Protein AF-A0A956M1R3-F1 (afdb_monomer)

Structure (mmCIF, N/CA/C/O backbone):
data_AF-A0A956M1R3-F1
#
_entry.id   AF-A0A956M1R3-F1
#
loop_
_atom_site.group_PDB
_atom_site.id
_atom_site.type_symbol
_atom_site.label_atom_id
_atom_site.label_alt_id
_atom_site.label_comp_id
_atom_site.label_asym_id
_atom_site.label_entity_id
_atom_site.label_seq_id
_atom_site.pdbx_PDB_ins_code
_atom_site.Cartn_x
_atom_site.Cartn_y
_atom_site.Cartn_z
_atom_site.occupancy
_atom_site.B_iso_or_equiv
_atom_site.auth_seq_id
_atom_site.auth_comp_id
_atom_site.auth_asym_id
_atom_site.auth_atom_id
_atom_site.pdbx_PDB_model_num
ATOM 1 N N . GLU A 1 1 ? 0.027 7.749 15.230 1.00 74.25 1 GLU A N 1
ATOM 2 C CA . GLU A 1 1 ? -1.275 7.531 14.561 1.00 74.25 1 GLU A CA 1
ATOM 3 C C . GLU A 1 1 ? -2.345 8.185 15.415 1.00 74.25 1 GLU A C 1
ATOM 5 O O . GLU A 1 1 ? -2.229 8.103 16.632 1.00 74.25 1 GLU A O 1
ATOM 10 N N . LEU A 1 2 ? -3.339 8.845 14.811 1.00 83.38 2 LEU A N 1
ATOM 11 C CA . LEU A 1 2 ? -4.385 9.569 15.555 1.00 83.38 2 LEU A CA 1
ATOM 12 C C . LEU A 1 2 ? -5.231 8.650 16.444 1.00 83.38 2 LEU A C 1
ATOM 14 O O . LEU A 1 2 ? -5.705 9.076 17.486 1.00 83.38 2 LEU A O 1
ATOM 18 N N . THR A 1 3 ? -5.355 7.375 16.076 1.00 86.00 3 THR A N 1
ATOM 19 C CA . THR A 1 3 ? -6.043 6.353 16.872 1.00 86.00 3 THR A CA 1
ATOM 20 C C . THR A 1 3 ? -5.429 6.147 18.259 1.00 86.00 3 THR A C 1
ATOM 22 O O . THR A 1 3 ? -6.148 5.734 19.157 1.00 86.00 3 THR A O 1
ATOM 25 N N . ARG A 1 4 ? -4.148 6.473 18.484 1.00 85.38 4 ARG A N 1
ATOM 26 C CA . ARG A 1 4 ? -3.532 6.381 19.825 1.00 85.38 4 ARG A CA 1
ATOM 27 C C . ARG A 1 4 ? -3.902 7.532 20.748 1.00 85.38 4 ARG A C 1
ATOM 29 O O . ARG A 1 4 ? -3.737 7.416 21.951 1.00 85.38 4 ARG A O 1
ATOM 36 N N . LEU A 1 5 ? -4.442 8.625 20.214 1.00 88.81 5 LEU A N 1
ATOM 37 C CA . LEU A 1 5 ? -4.768 9.799 21.020 1.00 88.81 5 LEU A CA 1
ATOM 38 C C . LEU A 1 5 ? -5.824 9.497 22.095 1.00 88.81 5 LEU A C 1
ATOM 40 O O . LEU A 1 5 ? -5.814 10.128 23.144 1.00 88.81 5 LEU A O 1
ATOM 44 N N . SER A 1 6 ? -6.688 8.498 21.875 1.00 86.88 6 SER A N 1
ATOM 45 C CA . SER A 1 6 ? -7.640 8.034 22.894 1.00 86.88 6 SER A CA 1
ATOM 46 C C . SER A 1 6 ? -6.980 7.394 24.120 1.00 86.88 6 SER A C 1
ATOM 48 O O . SER A 1 6 ? -7.651 7.184 25.120 1.00 86.88 6 SER A O 1
ATOM 50 N N . GLU A 1 7 ? -5.701 7.019 24.032 1.00 86.75 7 GLU A N 1
ATOM 51 C CA . GLU A 1 7 ? -4.920 6.474 25.151 1.00 86.75 7 GLU A CA 1
ATOM 52 C C . GLU A 1 7 ? -4.205 7.586 25.940 1.00 86.75 7 GLU A C 1
ATOM 54 O O . GLU A 1 7 ? -3.828 7.376 27.088 1.00 86.75 7 GLU A O 1
ATOM 59 N N . GLU A 1 8 ? -4.017 8.762 25.331 1.00 88.25 8 GLU A N 1
ATOM 60 C CA . GLU A 1 8 ? -3.193 9.855 25.864 1.00 88.25 8 GLU A CA 1
ATOM 61 C C . GLU A 1 8 ? -4.020 11.050 26.373 1.00 88.25 8 GLU A C 1
ATOM 63 O O . GLU A 1 8 ? -3.520 11.835 27.178 1.00 88.25 8 GLU A O 1
ATOM 68 N N . ALA A 1 9 ? -5.265 11.212 25.911 1.00 88.06 9 ALA A N 1
ATOM 69 C CA . ALA A 1 9 ? -6.105 12.366 26.219 1.00 88.06 9 ALA A CA 1
ATOM 70 C C . ALA A 1 9 ? -7.501 11.968 26.722 1.00 88.06 9 ALA A C 1
ATOM 72 O O . ALA A 1 9 ? -8.260 11.277 26.037 1.00 88.06 9 ALA A O 1
ATOM 73 N N . ASP A 1 10 ? -7.867 12.492 27.893 1.00 89.31 10 ASP A N 1
ATOM 74 C CA . ASP A 1 10 ? -9.195 12.311 28.474 1.00 89.31 10 ASP A CA 1
ATOM 75 C C . ASP A 1 10 ? -10.286 12.931 27.588 1.00 89.31 10 ASP A C 1
ATOM 77 O O . ASP A 1 10 ? -10.153 14.034 27.054 1.00 89.31 10 ASP A O 1
ATOM 81 N N . GLY A 1 11 ? -11.396 12.208 27.434 1.00 90.12 11 GLY A N 1
ATOM 82 C CA . GLY A 1 11 ? -12.531 12.627 26.606 1.00 90.12 11 GLY A CA 1
ATOM 83 C C . GLY A 1 11 ? -12.399 12.303 25.114 1.00 90.12 11 GLY A C 1
ATOM 84 O O . GLY A 1 11 ? -13.347 12.537 24.364 1.00 90.12 11 GLY A O 1
ATOM 85 N N . VAL A 1 12 ? -11.279 11.720 24.673 1.00 92.88 12 VAL A N 1
ATOM 86 C CA . VAL A 1 12 ? -11.097 11.250 23.294 1.00 92.88 12 VAL A CA 1
ATOM 87 C C . VAL A 1 12 ? -11.427 9.762 23.201 1.00 92.88 12 VAL A C 1
ATOM 89 O O . VAL A 1 12 ? -10.871 8.938 23.920 1.00 92.88 12 VAL A O 1
ATOM 92 N N . PHE A 1 13 ? -12.308 9.389 22.274 1.00 90.31 13 PHE A N 1
ATOM 93 C CA . PHE A 1 13 ? -12.639 7.992 21.996 1.00 90.31 13 PHE A CA 1
ATOM 94 C C . PHE A 1 13 ? -12.665 7.725 20.494 1.00 90.31 13 PHE A C 1
ATOM 96 O O . PHE A 1 13 ? -13.041 8.581 19.693 1.00 90.31 13 PHE A O 1
ATOM 103 N N . ASN A 1 14 ? -12.280 6.510 20.109 1.00 93.56 14 ASN A N 1
ATOM 104 C CA . ASN A 1 14 ? -12.320 6.084 18.718 1.00 93.56 14 ASN A CA 1
ATOM 105 C C . ASN A 1 14 ? -13.654 5.416 18.382 1.00 93.56 14 ASN A C 1
ATOM 107 O O . ASN A 1 14 ? -14.172 4.598 19.148 1.00 93.56 14 ASN A O 1
ATOM 111 N N . LEU A 1 15 ? -14.161 5.721 17.192 1.00 92.31 15 LEU A N 1
ATOM 112 C CA . LEU A 1 15 ? -15.250 5.004 16.545 1.00 92.31 15 LEU A CA 1
ATOM 113 C C . LEU A 1 15 ? -14.777 4.526 15.171 1.00 92.31 15 LEU A C 1
ATOM 115 O O . LEU A 1 15 ? -14.062 5.243 14.469 1.00 92.31 15 LEU A O 1
ATOM 119 N N . ASN A 1 16 ? -15.231 3.348 14.756 1.00 91.25 16 ASN A N 1
ATOM 120 C CA . ASN A 1 16 ? -14.971 2.801 13.431 1.00 91.25 16 ASN A CA 1
ATOM 121 C C . ASN A 1 16 ? -16.271 2.366 12.742 1.00 91.25 16 ASN A C 1
ATOM 123 O O . ASN A 1 16 ? -17.296 2.125 13.381 1.00 91.25 16 ASN A O 1
ATOM 127 N N . VAL A 1 17 ? -16.238 2.276 11.412 1.00 90.19 17 VAL A N 1
ATOM 128 C CA . VAL A 1 17 ? -17.328 1.692 10.623 1.00 90.19 17 VAL A CA 1
ATOM 129 C C . VAL A 1 17 ? -17.004 0.225 10.384 1.00 90.19 17 VAL A C 1
ATOM 131 O O . VAL A 1 17 ? -15.935 -0.109 9.880 1.00 90.19 17 VAL A O 1
ATOM 134 N N . GLN A 1 18 ? -17.941 -0.657 10.717 1.00 88.88 18 GLN A N 1
ATOM 135 C CA . GLN A 1 18 ? -17.758 -2.089 10.564 1.00 88.88 18 GLN A CA 1
ATOM 136 C C . GLN A 1 18 ? -17.715 -2.479 9.076 1.00 88.88 18 GLN A C 1
ATOM 138 O O . GLN A 1 18 ? -18.565 -2.083 8.268 1.00 88.88 18 GLN A O 1
ATOM 143 N N . VAL A 1 19 ? -16.728 -3.308 8.744 1.00 88.75 19 VAL A N 1
ATOM 144 C CA . VAL A 1 19 ? -16.493 -3.882 7.416 1.00 88.75 19 VAL A CA 1
ATOM 145 C C . VAL A 1 19 ? -16.508 -5.404 7.543 1.00 88.75 19 VAL A C 1
ATOM 147 O O . VAL A 1 19 ? -16.040 -5.950 8.542 1.00 88.75 19 VAL A O 1
ATOM 150 N N . LYS A 1 20 ? -17.084 -6.094 6.558 1.00 87.62 20 LYS A N 1
ATOM 151 C CA . LYS A 1 20 ? -16.992 -7.552 6.416 1.00 87.62 20 LYS A CA 1
ATOM 152 C C . LYS A 1 20 ? -16.176 -7.894 5.179 1.00 87.62 20 LYS A C 1
ATOM 154 O O . LYS A 1 20 ? -16.421 -7.331 4.116 1.00 87.62 20 LYS A O 1
ATOM 159 N N . GLU A 1 21 ? -15.247 -8.827 5.321 1.00 85.50 21 GLU A N 1
ATOM 160 C CA . GLU A 1 21 ? -14.432 -9.343 4.221 1.00 85.50 21 GLU A CA 1
ATOM 161 C C . GLU A 1 21 ? -15.036 -10.636 3.678 1.00 85.50 21 GLU A C 1
ATOM 163 O O . GLU A 1 21 ? -15.509 -11.484 4.436 1.00 85.50 21 GLU A O 1
ATOM 168 N N . TRP A 1 22 ? -15.019 -10.775 2.356 1.00 82.12 22 TRP A N 1
ATOM 169 C CA . TRP A 1 22 ? -15.393 -11.992 1.653 1.00 82.12 22 TRP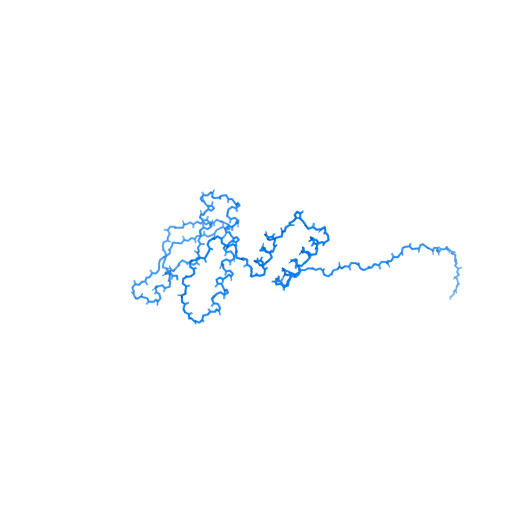 A CA 1
ATOM 170 C C . TRP A 1 22 ? -14.399 -12.224 0.516 1.00 82.12 22 TRP A C 1
ATOM 172 O O . TRP A 1 22 ? -14.531 -11.643 -0.564 1.00 82.12 22 TRP A O 1
ATOM 182 N N . GLY A 1 23 ? -13.391 -13.064 0.765 1.00 80.62 23 GLY A N 1
ATOM 183 C CA . GLY A 1 23 ? -12.260 -13.229 -0.153 1.00 80.62 23 GLY A CA 1
ATOM 184 C C . GLY A 1 23 ? -11.593 -11.879 -0.432 1.00 80.62 23 GLY A C 1
ATOM 185 O O . GLY A 1 23 ? -11.272 -11.147 0.499 1.00 80.62 23 GLY A O 1
ATOM 186 N N . ASP A 1 24 ? -11.483 -11.512 -1.710 1.00 74.88 24 ASP A N 1
ATOM 187 C CA . ASP A 1 24 ? -10.876 -10.244 -2.147 1.00 74.88 24 ASP A CA 1
ATOM 188 C C . ASP A 1 24 ? -11.835 -9.040 -2.142 1.00 74.88 24 ASP A C 1
ATOM 190 O O . ASP A 1 24 ? -11.497 -7.958 -2.635 1.00 74.88 24 ASP A O 1
ATOM 194 N N . ARG A 1 25 ? -13.059 -9.206 -1.626 1.00 78.31 25 ARG A N 1
ATOM 195 C CA . ARG A 1 25 ? -14.085 -8.157 -1.590 1.00 78.31 25 ARG A CA 1
ATOM 196 C C . ARG A 1 25 ? -14.390 -7.731 -0.164 1.00 78.31 25 ARG A C 1
ATOM 198 O O . ARG A 1 25 ? -14.330 -8.523 0.773 1.00 78.31 25 ARG A O 1
ATOM 205 N N . ILE A 1 26 ? -14.795 -6.473 -0.022 1.00 88.31 26 ILE A N 1
ATOM 206 C CA . ILE A 1 26 ? -15.250 -5.912 1.248 1.00 88.31 26 ILE A CA 1
ATOM 207 C C . ILE A 1 26 ? -16.683 -5.404 1.133 1.00 88.31 26 ILE A C 1
ATOM 209 O O . ILE A 1 26 ? -17.102 -4.905 0.089 1.00 88.31 26 ILE A O 1
ATOM 213 N N . VAL A 1 27 ? -17.430 -5.518 2.227 1.00 87.06 27 VAL A N 1
ATOM 214 C CA . VAL A 1 27 ? -18.802 -5.030 2.358 1.00 87.06 27 VAL A CA 1
ATOM 215 C C . VAL A 1 27 ? -18.890 -4.113 3.571 1.00 87.06 27 VAL A C 1
ATOM 217 O O . VAL A 1 27 ? -18.619 -4.519 4.703 1.00 87.06 27 VAL A O 1
ATOM 220 N N . PHE A 1 28 ? -19.315 -2.873 3.341 1.00 88.62 28 PHE A N 1
ATOM 221 C CA . PHE A 1 28 ? -19.563 -1.900 4.400 1.00 88.62 28 PHE A CA 1
ATOM 222 C C . PHE A 1 28 ? -20.940 -2.143 5.014 1.00 88.62 28 PHE A C 1
ATOM 224 O O . PHE A 1 28 ? -21.965 -1.915 4.373 1.00 88.62 28 PHE A O 1
ATOM 231 N N . VAL A 1 29 ? -20.986 -2.569 6.278 1.00 89.56 29 VAL A N 1
ATOM 232 C CA . VAL A 1 29 ? -22.255 -2.901 6.954 1.00 89.56 29 VAL A CA 1
ATOM 233 C C . VAL A 1 29 ? -22.952 -1.684 7.580 1.00 89.56 29 VAL A C 1
ATOM 235 O O . VAL A 1 29 ? -23.884 -1.856 8.360 1.00 89.56 29 VAL A O 1
ATOM 238 N N . ARG A 1 30 ? -22.506 -0.457 7.254 1.00 89.56 30 ARG A N 1
ATOM 239 C CA . ARG A 1 30 ? -23.067 0.838 7.714 1.00 89.56 30 ARG A CA 1
ATOM 240 C C . ARG A 1 30 ? -23.324 0.915 9.228 1.00 89.56 30 ARG A C 1
ATOM 242 O O . ARG A 1 30 ? -24.195 1.648 9.682 1.00 89.56 30 ARG A O 1
ATOM 249 N N . LYS A 1 31 ? -22.568 0.151 10.015 1.00 90.81 31 LYS A N 1
ATOM 250 C CA . LYS A 1 31 ? -22.692 0.081 11.470 1.00 90.81 31 LYS A CA 1
ATOM 251 C C . LYS A 1 31 ? -21.452 0.686 12.098 1.00 90.81 31 LYS A C 1
ATOM 253 O O . LYS A 1 31 ? -20.353 0.223 11.814 1.00 90.81 31 LYS A O 1
ATOM 258 N N . VAL A 1 32 ? -21.635 1.682 12.955 1.00 91.88 32 VAL A N 1
ATOM 259 C CA . VAL A 1 32 ? -20.546 2.277 13.733 1.00 91.88 32 VAL A CA 1
ATOM 260 C C . VAL A 1 32 ? -20.333 1.454 15.003 1.00 91.88 32 VAL A C 1
ATOM 262 O O . VAL A 1 32 ? -21.306 1.033 15.635 1.00 91.88 32 VAL A O 1
ATOM 265 N N . ARG A 1 33 ? -19.078 1.187 15.367 1.00 90.44 33 ARG A N 1
ATOM 266 C CA . ARG A 1 33 ? -18.707 0.527 16.622 1.00 90.44 33 ARG A CA 1
ATOM 267 C C . ARG A 1 33 ? -17.613 1.309 17.353 1.00 90.44 33 ARG A C 1
ATOM 269 O O . ARG A 1 33 ? -16.812 1.971 16.698 1.00 90.44 33 ARG A O 1
ATOM 276 N N . PRO A 1 34 ? -17.567 1.225 18.693 1.00 90.69 34 PRO A N 1
ATOM 277 C CA . PRO A 1 34 ? -16.427 1.711 19.461 1.00 90.69 34 PRO A CA 1
ATOM 278 C C . PRO A 1 34 ? -15.137 0.989 19.066 1.00 90.69 34 PRO A C 1
ATOM 280 O O . PRO A 1 34 ? -15.164 -0.218 18.818 1.00 90.69 34 PRO A O 1
ATOM 283 N N . GLY A 1 35 ? -14.026 1.724 19.045 1.00 88.12 35 GLY A N 1
ATOM 284 C CA . GLY A 1 35 ? -12.690 1.204 18.753 1.00 88.12 35 GLY A CA 1
ATOM 285 C C . GLY A 1 35 ? -11.986 1.933 17.609 1.00 88.12 35 GLY A C 1
ATOM 286 O O . GLY A 1 35 ? -12.608 2.621 16.799 1.00 88.12 35 GLY A O 1
ATOM 287 N N . GLY A 1 36 ? -10.660 1.784 17.554 1.00 84.44 36 GLY A N 1
ATOM 288 C CA . GLY A 1 36 ? -9.844 2.236 16.425 1.00 84.44 36 GLY A CA 1
ATOM 289 C C . GLY A 1 36 ? -10.124 1.418 15.164 1.00 84.44 36 GLY A C 1
ATOM 290 O O . GLY A 1 36 ? -10.748 0.362 15.221 1.00 84.44 36 GLY A O 1
ATOM 291 N N . ALA A 1 37 ? -9.696 1.906 14.003 1.00 80.31 37 ALA A N 1
ATOM 292 C CA . ALA A 1 37 ? -9.726 1.092 12.794 1.00 80.31 37 ALA A CA 1
ATOM 293 C C . ALA A 1 37 ? -8.619 0.027 12.867 1.00 80.31 37 ALA A C 1
ATOM 295 O O . ALA A 1 37 ? -7.445 0.373 12.969 1.00 80.31 37 ALA A O 1
ATOM 296 N N . ASP A 1 38 ? -8.993 -1.251 12.784 1.00 70.69 38 ASP A N 1
ATOM 297 C CA . ASP A 1 38 ? -8.039 -2.365 12.899 1.00 70.69 38 ASP A CA 1
ATOM 298 C C . ASP A 1 38 ? -7.190 -2.553 11.632 1.00 70.69 38 ASP A C 1
ATOM 300 O O . ASP A 1 38 ? -6.081 -3.083 11.687 1.00 70.69 38 ASP A O 1
ATOM 304 N N . ARG A 1 39 ? -7.719 -2.143 10.469 1.00 76.44 39 ARG A N 1
ATOM 305 C CA . ARG A 1 39 ? -7.074 -2.270 9.154 1.00 76.44 39 ARG A CA 1
ATOM 306 C C . ARG A 1 39 ? -7.442 -1.119 8.223 1.00 76.44 39 ARG A C 1
ATOM 308 O O . ARG A 1 39 ? -8.546 -0.576 8.285 1.00 76.44 39 ARG A O 1
ATOM 315 N N . SER A 1 40 ? -6.524 -0.808 7.313 1.00 85.38 40 SER A N 1
ATOM 316 C CA . SER A 1 40 ? -6.735 0.136 6.216 1.00 85.38 40 SER A CA 1
ATOM 317 C C . SER A 1 40 ? -7.253 -0.598 4.980 1.00 85.38 40 SER A C 1
ATOM 319 O O . SER A 1 40 ? -6.602 -1.511 4.483 1.00 85.38 40 SER A O 1
ATOM 321 N N . TYR A 1 41 ? -8.399 -0.167 4.452 1.00 88.00 41 TYR A N 1
ATOM 322 C CA . TYR A 1 41 ? -9.083 -0.815 3.321 1.00 88.00 41 TYR A CA 1
ATOM 323 C C . TYR A 1 41 ? -8.884 -0.095 1.975 1.00 88.00 41 TYR A C 1
ATOM 325 O O . TYR A 1 41 ? -9.681 -0.252 1.051 1.00 88.00 41 TYR A O 1
ATOM 333 N N . GLY A 1 42 ? -7.857 0.752 1.860 1.00 89.94 42 GLY A N 1
ATOM 334 C CA . GLY A 1 42 ? -7.685 1.658 0.718 1.00 89.94 42 GLY A CA 1
ATOM 335 C C . GLY A 1 42 ? -7.557 0.939 -0.629 1.00 89.94 42 GLY A C 1
ATOM 336 O O . GLY A 1 42 ? -8.221 1.318 -1.590 1.00 89.94 42 GLY A O 1
ATOM 337 N N . ILE A 1 43 ? -6.770 -0.139 -0.689 1.00 91.75 43 ILE A N 1
ATOM 338 C CA . ILE A 1 43 ? -6.575 -0.929 -1.918 1.00 91.75 43 ILE A CA 1
ATOM 339 C C . ILE A 1 43 ? -7.882 -1.626 -2.323 1.00 91.75 43 ILE A C 1
ATOM 341 O O . ILE A 1 43 ? -8.241 -1.674 -3.498 1.00 91.75 43 ILE A O 1
ATOM 345 N N . GLN A 1 44 ? -8.635 -2.122 -1.344 1.00 89.81 44 GLN A N 1
ATOM 346 C CA . GLN A 1 44 ? -9.917 -2.785 -1.551 1.00 89.81 44 GLN A CA 1
ATOM 347 C C . GLN A 1 44 ? -10.974 -1.794 -2.060 1.00 89.81 44 GLN A C 1
ATOM 349 O O . GLN A 1 44 ? -11.732 -2.123 -2.970 1.00 89.81 44 GLN A O 1
ATOM 354 N N . VAL A 1 45 ? -10.995 -0.563 -1.536 1.00 90.75 45 VAL A N 1
ATOM 355 C CA . VAL A 1 45 ? -11.865 0.515 -2.038 1.00 90.75 45 VAL A CA 1
ATOM 356 C C . VAL A 1 45 ? -11.461 0.946 -3.449 1.00 90.75 45 VAL A C 1
ATOM 358 O O . VAL A 1 45 ? -12.334 1.121 -4.292 1.00 90.75 45 VAL A O 1
ATOM 361 N N . ALA A 1 46 ? -10.162 1.056 -3.744 1.00 91.94 46 ALA A N 1
ATOM 362 C CA . ALA A 1 46 ? -9.674 1.368 -5.088 1.00 91.94 46 ALA A CA 1
ATOM 363 C C . ALA A 1 46 ? -10.115 0.312 -6.117 1.00 91.94 46 ALA A C 1
ATOM 365 O O . ALA A 1 46 ? -10.582 0.657 -7.202 1.00 91.94 46 ALA A O 1
ATOM 366 N N . ARG A 1 47 ? -10.065 -0.975 -5.747 1.00 90.88 47 ARG A N 1
ATOM 367 C CA . ARG A 1 47 ? -10.597 -2.064 -6.576 1.00 90.88 47 ARG A CA 1
ATOM 368 C C . ARG A 1 47 ? -12.102 -1.912 -6.814 1.00 90.88 47 ARG A C 1
ATOM 370 O O . ARG A 1 47 ? -12.552 -2.047 -7.947 1.00 90.88 47 ARG A O 1
ATOM 377 N N . LEU A 1 48 ? -12.880 -1.599 -5.773 1.00 89.19 48 LEU A N 1
ATOM 378 C CA . LEU A 1 48 ? -14.322 -1.336 -5.903 1.00 89.19 48 LEU A CA 1
ATOM 379 C C . LEU A 1 48 ? -14.625 -0.113 -6.785 1.00 89.19 48 LEU A C 1
ATOM 381 O O . LEU A 1 48 ? -15.658 -0.089 -7.447 1.00 89.19 48 LEU A O 1
ATOM 385 N N . ALA A 1 49 ? -13.730 0.875 -6.813 1.00 92.00 49 ALA A N 1
ATOM 386 C CA . ALA A 1 49 ? -13.831 2.064 -7.656 1.00 92.00 49 ALA A CA 1
ATOM 387 C C . ALA A 1 49 ? -13.436 1.820 -9.127 1.00 92.00 49 ALA A C 1
ATOM 389 O O . ALA A 1 49 ? -13.526 2.741 -9.935 1.00 92.00 49 ALA A O 1
ATOM 390 N N . GLY A 1 50 ? -13.008 0.603 -9.487 1.00 92.06 50 GLY A N 1
ATOM 391 C CA . GLY A 1 50 ? -12.642 0.249 -10.860 1.00 92.06 50 GLY A CA 1
ATOM 392 C C . GLY A 1 50 ? -11.229 0.670 -11.266 1.00 92.06 50 GLY A C 1
ATOM 393 O O . GLY A 1 50 ? -10.953 0.821 -12.454 1.00 92.06 50 GLY A O 1
ATOM 394 N N . VAL A 1 51 ? -10.325 0.869 -10.302 1.00 95.12 51 VAL A N 1
ATOM 395 C CA . VAL A 1 51 ? -8.906 1.103 -10.603 1.00 95.12 51 VAL A CA 1
ATOM 396 C C . VAL A 1 51 ? -8.317 -0.131 -11.316 1.00 95.12 51 VAL A C 1
ATOM 398 O O . VAL A 1 51 ? -8.575 -1.249 -10.866 1.00 95.12 51 VAL A O 1
ATOM 401 N N . PRO A 1 52 ? -7.520 0.037 -12.394 1.00 95.25 52 PRO A N 1
ATOM 402 C CA . PRO A 1 52 ? -6.976 -1.086 -13.160 1.00 95.25 52 PRO A CA 1
ATOM 403 C C . PRO A 1 52 ? -6.147 -2.068 -12.322 1.00 95.25 52 PRO A C 1
ATOM 405 O O . PRO A 1 52 ? -5.340 -1.657 -11.485 1.00 95.25 52 PRO A O 1
ATOM 408 N N . ASP A 1 53 ? -6.268 -3.364 -12.620 1.00 92.56 53 ASP A N 1
ATOM 409 C CA . ASP A 1 53 ? -5.569 -4.431 -11.891 1.00 92.56 53 ASP A CA 1
ATOM 410 C C . ASP A 1 53 ? -4.039 -4.266 -11.812 1.00 92.56 53 ASP A C 1
ATOM 412 O O . ASP A 1 53 ? -3.499 -4.498 -10.729 1.00 92.56 53 ASP A O 1
ATOM 416 N N . PRO A 1 54 ? -3.319 -3.796 -12.856 1.00 94.25 54 PRO A N 1
ATOM 417 C CA . PRO A 1 54 ? -1.878 -3.554 -12.745 1.00 94.25 54 PRO A CA 1
ATOM 418 C C . PRO A 1 54 ? -1.520 -2.508 -11.680 1.00 94.25 54 PRO A C 1
ATOM 420 O O . PRO A 1 54 ? -0.501 -2.626 -11.002 1.00 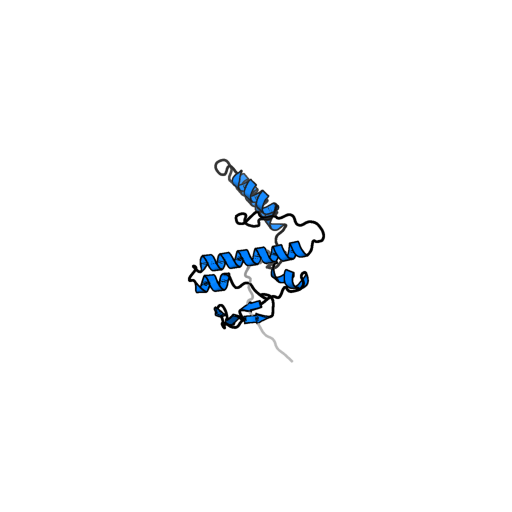94.25 54 PRO A O 1
ATOM 423 N N . VAL A 1 55 ? -2.374 -1.496 -11.495 1.00 95.12 55 VAL A N 1
ATOM 424 C CA . VAL A 1 55 ? -2.182 -0.453 -10.476 1.00 95.12 55 VAL A CA 1
ATOM 425 C C . VAL A 1 55 ? -2.444 -1.021 -9.085 1.00 95.12 55 VAL A C 1
ATOM 427 O O . VAL A 1 55 ? -1.687 -0.748 -8.156 1.00 95.12 55 VAL A O 1
ATOM 430 N N . ILE A 1 56 ? -3.484 -1.847 -8.943 1.00 94.00 56 ILE A N 1
ATOM 431 C CA . ILE A 1 56 ? -3.789 -2.528 -7.682 1.00 94.00 56 ILE A CA 1
ATOM 432 C C . ILE A 1 56 ? -2.654 -3.476 -7.279 1.00 94.00 56 ILE A C 1
ATOM 434 O O . ILE A 1 56 ? -2.223 -3.437 -6.128 1.00 94.00 56 ILE A O 1
ATOM 438 N N . ALA A 1 57 ? -2.138 -4.272 -8.219 1.00 91.44 57 ALA A N 1
ATOM 439 C CA . ALA A 1 57 ? -1.010 -5.168 -7.984 1.00 91.44 57 ALA A CA 1
ATOM 440 C C . ALA A 1 57 ? 0.223 -4.388 -7.508 1.00 91.44 57 ALA A C 1
ATOM 442 O O . ALA A 1 57 ? 0.797 -4.698 -6.463 1.00 91.44 57 ALA A O 1
ATOM 443 N N . ARG A 1 58 ? 0.560 -3.287 -8.193 1.00 93.44 58 ARG A N 1
ATOM 444 C CA . ARG A 1 58 ? 1.678 -2.433 -7.785 1.00 93.44 58 ARG A CA 1
ATOM 445 C C . ARG A 1 58 ? 1.474 -1.817 -6.398 1.00 93.44 58 ARG A C 1
ATOM 447 O O . ARG A 1 58 ? 2.414 -1.752 -5.609 1.00 93.44 58 ARG A O 1
ATOM 454 N N . ALA A 1 59 ? 0.260 -1.377 -6.073 1.00 92.88 59 ALA A N 1
ATOM 455 C CA . ALA A 1 59 ? -0.048 -0.831 -4.753 1.00 92.88 59 ALA A CA 1
ATOM 456 C C . ALA A 1 59 ? 0.122 -1.877 -3.635 1.00 92.88 59 ALA A C 1
ATOM 458 O O . ALA A 1 59 ? 0.581 -1.534 -2.545 1.00 92.88 59 ALA A O 1
ATOM 459 N N . GLN A 1 60 ? -0.207 -3.147 -3.901 1.00 91.56 60 GLN A N 1
ATOM 460 C CA . GLN A 1 60 ? 0.001 -4.251 -2.957 1.00 91.56 60 GLN A CA 1
ATOM 461 C C . GLN A 1 60 ? 1.490 -4.525 -2.711 1.00 91.56 60 GLN A C 1
ATOM 463 O O . GLN A 1 60 ? 1.890 -4.697 -1.561 1.00 91.56 60 GLN A O 1
ATOM 468 N N . GLU A 1 61 ? 2.318 -4.507 -3.759 1.00 90.50 61 GLU A N 1
ATOM 469 C CA . GLU A 1 61 ? 3.777 -4.638 -3.628 1.00 90.50 61 GLU A CA 1
ATOM 470 C C . GLU A 1 61 ? 4.368 -3.522 -2.758 1.00 90.50 61 GLU A C 1
ATOM 472 O O . GLU A 1 61 ? 5.135 -3.781 -1.831 1.00 90.50 61 GLU A O 1
ATOM 477 N N . VAL A 1 62 ? 3.975 -2.271 -3.023 1.00 90.12 62 VAL A N 1
ATOM 478 C CA . VAL A 1 62 ? 4.443 -1.108 -2.255 1.00 90.12 62 VAL A CA 1
ATOM 479 C C . VAL A 1 62 ? 3.991 -1.191 -0.796 1.00 90.12 62 VAL A C 1
ATOM 481 O O . VAL A 1 62 ? 4.780 -0.912 0.104 1.00 90.12 62 VAL A O 1
ATOM 484 N N . LEU A 1 63 ? 2.753 -1.622 -0.536 1.00 89.06 63 LEU A N 1
ATOM 485 C CA . LEU A 1 63 ? 2.269 -1.838 0.829 1.00 89.06 63 LEU A CA 1
ATOM 486 C C . LEU A 1 63 ? 3.126 -2.873 1.571 1.00 89.06 63 LEU A C 1
ATOM 488 O O . LEU A 1 63 ? 3.512 -2.636 2.715 1.00 89.06 63 LEU A O 1
ATOM 492 N N . ALA A 1 64 ? 3.462 -3.989 0.919 1.00 87.50 64 ALA A N 1
ATOM 493 C CA . ALA A 1 64 ? 4.293 -5.029 1.518 1.00 87.50 64 ALA A CA 1
ATOM 494 C C . ALA A 1 64 ? 5.689 -4.502 1.903 1.00 87.50 64 ALA A C 1
ATOM 496 O O . ALA A 1 64 ? 6.185 -4.811 2.991 1.00 87.50 64 ALA A O 1
ATOM 497 N N . LEU A 1 65 ? 6.288 -3.659 1.054 1.00 85.94 65 LEU A N 1
ATOM 498 C CA . LEU A 1 65 ? 7.561 -2.986 1.333 1.00 85.94 65 LEU A CA 1
ATOM 499 C C . LEU A 1 65 ? 7.458 -2.053 2.550 1.00 85.94 65 LEU A C 1
ATOM 501 O O . LEU A 1 65 ? 8.239 -2.182 3.493 1.00 85.94 65 LEU A O 1
ATOM 505 N N . LEU A 1 66 ? 6.452 -1.175 2.581 1.00 84.75 66 LEU A N 1
ATOM 506 C CA . LEU A 1 66 ? 6.254 -0.216 3.675 1.00 84.75 66 LEU A CA 1
ATOM 507 C C . LEU A 1 66 ? 5.982 -0.906 5.017 1.00 84.75 66 LEU A C 1
ATOM 509 O O . LEU A 1 66 ? 6.462 -0.463 6.063 1.00 84.75 66 LEU A O 1
ATOM 513 N N . GLU A 1 67 ? 5.237 -2.011 5.018 1.00 83.81 67 GLU A N 1
ATOM 514 C CA . GLU A 1 67 ? 5.033 -2.793 6.234 1.00 83.81 67 GLU A CA 1
ATOM 515 C C . GLU A 1 67 ? 6.321 -3.475 6.712 1.00 83.81 67 GLU A C 1
ATOM 517 O O . GLU A 1 67 ? 6.561 -3.573 7.920 1.00 83.81 67 GLU A O 1
ATOM 522 N N . ALA A 1 68 ? 7.158 -3.957 5.790 1.00 80.38 68 ALA A N 1
ATOM 523 C CA . ALA A 1 68 ? 8.451 -4.544 6.125 1.00 80.38 68 ALA A CA 1
ATOM 524 C C . ALA A 1 68 ? 9.402 -3.497 6.733 1.00 80.38 68 ALA A C 1
ATOM 526 O O . ALA A 1 68 ? 10.018 -3.755 7.772 1.00 80.38 68 ALA A O 1
ATOM 527 N N . GLU A 1 69 ? 9.467 -2.297 6.153 1.00 77.94 69 GLU A N 1
ATOM 528 C CA . GLU A 1 69 ? 10.246 -1.171 6.677 1.00 77.94 69 GLU A CA 1
ATOM 529 C C . GLU A 1 69 ? 9.711 -0.678 8.024 1.00 77.94 69 GLU A C 1
ATOM 531 O O . GLU A 1 69 ? 10.470 -0.552 8.985 1.00 77.94 69 GLU A O 1
ATOM 536 N N . GLY A 1 70 ? 8.395 -0.495 8.155 1.00 69.44 70 GLY A N 1
ATOM 537 C CA . GLY A 1 70 ? 7.760 -0.077 9.405 1.00 69.44 70 GLY A CA 1
ATOM 538 C C . GLY A 1 70 ? 8.040 -1.034 10.569 1.00 69.44 70 GLY A C 1
ATOM 539 O O . GLY A 1 70 ? 8.235 -0.586 11.702 1.00 69.44 70 GLY A O 1
ATOM 540 N N . ARG A 1 71 ? 8.133 -2.347 10.302 1.00 62.47 71 ARG A N 1
ATOM 541 C CA . ARG A 1 71 ? 8.540 -3.363 11.293 1.00 62.47 71 ARG A CA 1
ATOM 542 C C . ARG A 1 71 ? 10.024 -3.256 11.669 1.00 62.47 71 ARG A C 1
ATOM 544 O O . ARG A 1 71 ? 10.358 -3.465 12.836 1.00 62.47 71 ARG A O 1
ATOM 551 N N . ARG A 1 72 ? 10.909 -2.909 10.725 1.00 59.94 72 ARG A N 1
ATOM 552 C CA . ARG A 1 72 ? 12.347 -2.680 10.985 1.00 59.94 72 ARG A CA 1
ATOM 553 C C . ARG A 1 72 ? 12.578 -1.410 11.810 1.00 59.94 72 ARG A C 1
ATOM 555 O O . ARG A 1 72 ? 13.332 -1.449 12.780 1.00 59.94 72 ARG A O 1
ATOM 562 N N . SER A 1 73 ? 11.868 -0.329 11.497 1.00 55.25 73 SER A N 1
ATOM 563 C CA . SER A 1 73 ? 11.952 0.957 12.202 1.00 55.25 73 SER A CA 1
ATOM 564 C C . SER A 1 73 ? 11.415 0.878 13.636 1.00 55.25 73 SER A C 1
ATOM 566 O O . SER A 1 73 ? 12.004 1.448 14.549 1.00 55.25 73 SER A O 1
ATOM 568 N N . ARG A 1 74 ? 10.347 0.101 13.882 1.00 52.06 74 ARG A N 1
ATOM 569 C CA . ARG A 1 74 ? 9.773 -0.084 15.232 1.00 52.06 74 ARG A CA 1
ATOM 570 C C . ARG A 1 74 ? 10.677 -0.843 16.208 1.00 52.06 74 ARG A C 1
ATOM 572 O O . ARG A 1 74 ? 10.523 -0.668 17.411 1.00 52.06 74 ARG A O 1
ATOM 579 N N . LYS A 1 75 ? 11.626 -1.655 15.722 1.00 51.75 75 LYS A N 1
ATOM 580 C CA . LYS A 1 75 ? 12.626 -2.331 16.572 1.00 51.75 75 LYS A CA 1
ATOM 581 C C . LYS A 1 75 ? 13.747 -1.402 17.061 1.00 51.75 75 LYS A C 1
ATOM 583 O O . LYS A 1 75 ? 14.556 -1.828 17.879 1.00 51.75 75 LYS A O 1
ATOM 588 N N . ARG A 1 76 ? 13.811 -0.151 16.591 1.00 41.34 76 ARG A N 1
ATOM 589 C CA . ARG A 1 76 ? 14.820 0.835 17.000 1.00 41.34 76 ARG A CA 1
ATOM 590 C C . ARG A 1 76 ? 14.146 2.079 17.570 1.00 41.34 76 ARG A C 1
ATOM 592 O O . ARG A 1 76 ? 13.980 3.037 16.836 1.00 41.34 76 ARG A O 1
ATOM 599 N N . LEU A 1 77 ? 13.773 2.106 18.847 1.00 35.50 77 LEU A N 1
ATOM 600 C CA . LEU A 1 77 ? 13.487 3.366 19.557 1.00 35.50 77 LEU A CA 1
ATOM 601 C C . LEU A 1 77 ? 13.753 3.186 21.063 1.00 35.50 77 LEU A C 1
ATOM 603 O O . LEU A 1 77 ? 13.516 2.095 21.578 1.00 35.50 77 LEU A O 1
ATOM 607 N N . PRO A 1 78 ? 14.295 4.214 21.749 1.00 38.69 78 PRO A N 1
ATOM 608 C CA . PRO A 1 78 ? 13.684 5.542 21.788 1.00 38.69 78 PRO A CA 1
ATOM 609 C C . PRO A 1 78 ? 14.617 6.699 21.401 1.00 38.69 78 PRO A C 1
ATOM 611 O O . PRO A 1 78 ? 15.822 6.658 21.626 1.00 38.69 78 PRO A O 1
ATOM 614 N N . GLY A 1 79 ? 14.021 7.772 20.872 1.00 35.16 79 GLY A N 1
ATOM 615 C CA . GLY A 1 79 ? 14.672 9.076 20.753 1.00 35.16 79 GLY A CA 1
ATOM 616 C C . GLY A 1 79 ? 14.493 9.754 19.397 1.00 35.16 79 GLY A C 1
ATOM 617 O O . GLY A 1 79 ? 15.196 9.441 18.447 1.00 35.16 79 GLY A O 1
ATOM 618 N N . ARG A 1 80 ? 13.631 10.777 19.388 1.00 33.09 80 ARG A N 1
ATOM 619 C CA . ARG A 1 80 ? 13.531 11.861 18.396 1.00 33.09 80 ARG A CA 1
ATOM 620 C C . ARG A 1 80 ? 12.809 11.522 17.087 1.00 33.09 80 ARG A C 1
ATOM 622 O O . ARG A 1 80 ? 13.362 10.977 16.139 1.00 33.09 80 ARG A O 1
ATOM 629 N N . ALA A 1 81 ? 11.553 11.961 17.039 1.00 41.53 81 ALA A N 1
ATOM 630 C CA . ALA A 1 81 ? 10.792 12.131 15.814 1.00 41.53 81 ALA A CA 1
ATOM 631 C C . ALA A 1 81 ? 11.506 13.145 14.908 1.00 41.53 81 ALA A C 1
ATOM 633 O O . ALA A 1 81 ? 11.424 14.353 15.120 1.00 41.53 81 ALA A O 1
ATOM 634 N N . VAL A 1 82 ? 12.216 12.646 13.902 1.00 37.72 82 VAL A N 1
ATOM 635 C CA . VAL A 1 82 ? 12.513 13.428 12.707 1.00 37.72 82 VAL A CA 1
ATOM 636 C C . VAL A 1 82 ? 11.455 13.036 11.695 1.00 37.72 82 VAL A C 1
ATOM 638 O O . VAL A 1 82 ? 11.397 11.890 11.254 1.00 37.72 82 VAL A O 1
ATOM 641 N N . GLN A 1 83 ? 10.584 13.991 11.384 1.00 44.72 83 GLN A N 1
ATOM 642 C CA . GLN A 1 83 ? 9.670 13.918 10.257 1.00 44.72 83 GLN A CA 1
ATOM 643 C C . GLN A 1 83 ? 10.483 13.669 8.985 1.00 44.72 83 GLN A C 1
ATOM 645 O O . GLN A 1 83 ? 11.012 14.597 8.384 1.00 44.72 83 GLN A O 1
ATOM 650 N N . THR A 1 84 ? 10.607 12.412 8.573 1.00 41.69 84 THR A N 1
ATOM 651 C CA . THR A 1 84 ? 11.094 12.067 7.236 1.00 41.69 84 THR A CA 1
ATOM 652 C C . THR A 1 84 ? 9.882 11.992 6.323 1.00 41.69 84 THR A C 1
ATOM 654 O O . THR A 1 84 ? 9.418 10.937 5.906 1.00 41.69 84 THR A O 1
ATOM 657 N N . GLN A 1 85 ? 9.311 13.165 6.067 1.00 44.38 85 GLN A N 1
ATOM 658 C CA . GLN A 1 85 ? 8.514 13.381 4.875 1.00 44.38 85 GLN A CA 1
ATOM 659 C C . GLN A 1 85 ? 9.496 13.513 3.714 1.00 44.38 85 GLN A C 1
ATOM 661 O O . GLN A 1 85 ? 9.975 14.608 3.479 1.00 44.38 85 GLN A O 1
ATOM 666 N N . LEU A 1 86 ? 9.851 12.388 3.093 1.00 45.22 86 LEU A N 1
ATOM 667 C CA . LEU A 1 86 ? 10.634 12.174 1.860 1.00 45.22 86 LEU A CA 1
ATOM 668 C C . LEU A 1 86 ? 10.740 10.633 1.810 1.00 45.22 86 LEU A C 1
ATOM 670 O O . LEU A 1 86 ? 11.395 10.071 2.674 1.00 45.22 86 LEU A O 1
ATOM 674 N N . THR A 1 87 ? 10.000 9.866 1.009 1.00 44.81 87 THR A N 1
ATOM 675 C CA . THR A 1 87 ? 10.071 9.798 -0.455 1.00 44.81 87 THR A CA 1
ATOM 676 C C . THR A 1 87 ? 8.906 8.938 -0.983 1.00 44.81 87 THR A C 1
ATOM 678 O O . THR A 1 87 ? 8.898 7.722 -0.849 1.00 44.81 87 THR A O 1
ATOM 681 N N . ILE A 1 88 ? 7.916 9.553 -1.634 1.00 52.66 88 ILE A N 1
ATOM 682 C CA . ILE A 1 88 ? 6.868 8.834 -2.397 1.00 52.66 88 ILE A CA 1
ATOM 683 C C . ILE A 1 88 ? 7.412 8.326 -3.755 1.00 52.66 88 ILE A C 1
ATOM 685 O O . ILE A 1 88 ? 6.782 7.507 -4.417 1.00 52.66 88 ILE A O 1
ATOM 689 N N . PHE A 1 89 ? 8.603 8.786 -4.161 1.00 50.41 89 PHE A N 1
ATOM 690 C CA . PHE A 1 89 ? 9.163 8.581 -5.502 1.00 50.41 89 PHE A CA 1
ATOM 691 C C . PHE A 1 89 ? 10.519 7.869 -5.545 1.00 50.41 89 PHE A C 1
ATOM 693 O O . PHE A 1 89 ? 11.081 7.750 -6.630 1.00 50.41 89 PHE A O 1
ATOM 700 N N . ASP A 1 90 ? 11.045 7.388 -4.418 1.00 52.28 90 ASP A N 1
ATOM 701 C CA . ASP A 1 90 ? 12.271 6.586 -4.433 1.00 52.28 90 ASP A CA 1
ATOM 702 C C . ASP A 1 90 ? 11.882 5.124 -4.182 1.00 52.28 90 ASP A C 1
ATOM 704 O O . ASP A 1 90 ? 11.335 4.829 -3.115 1.00 52.28 90 ASP A O 1
ATOM 708 N N . PRO A 1 91 ? 12.060 4.200 -5.147 1.00 50.22 91 PRO A N 1
ATOM 709 C CA . PRO A 1 91 ? 11.930 2.784 -4.849 1.00 50.22 91 PRO A CA 1
ATOM 710 C C . PRO A 1 91 ? 12.956 2.487 -3.757 1.00 50.22 91 PRO A C 1
ATOM 712 O O . PRO A 1 91 ? 14.097 2.929 -3.863 1.00 50.22 91 PRO A O 1
ATOM 715 N N . GLY A 1 92 ? 12.550 1.803 -2.690 1.00 58.97 92 GLY A N 1
ATOM 716 C CA . GLY A 1 92 ? 13.411 1.454 -1.560 1.00 58.97 92 GLY A CA 1
ATOM 717 C C . GLY A 1 92 ? 14.544 0.507 -1.956 1.00 58.97 92 GLY A C 1
ATOM 718 O O . GLY A 1 92 ? 14.525 -0.661 -1.587 1.00 58.97 92 GLY A O 1
ATOM 719 N N . PHE A 1 93 ? 15.518 1.007 -2.711 1.0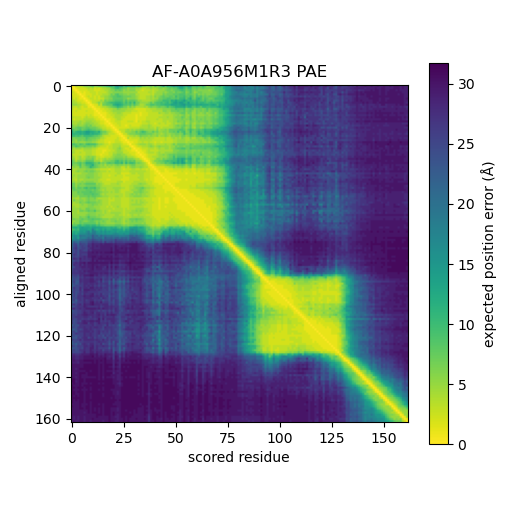0 73.19 93 PHE A N 1
ATOM 720 C CA . PHE A 1 93 ? 16.737 0.298 -3.051 1.00 73.19 93 PHE A CA 1
ATOM 721 C C . PHE A 1 93 ? 17.605 0.170 -1.800 1.00 73.19 93 PHE A C 1
ATOM 723 O O . PHE A 1 93 ? 17.601 1.055 -0.937 1.00 73.19 93 PHE A O 1
ATOM 730 N N . THR A 1 94 ? 18.374 -0.903 -1.680 1.00 77.94 94 THR A N 1
ATOM 731 C CA . THR A 1 94 ? 19.439 -0.995 -0.679 1.00 77.94 94 THR A CA 1
ATOM 732 C C . THR A 1 94 ? 20.614 -0.079 -1.070 1.00 77.94 94 THR A C 1
ATOM 734 O O . THR A 1 94 ? 20.705 0.375 -2.217 1.00 77.94 94 THR A O 1
ATOM 737 N N . PRO A 1 95 ? 21.510 0.288 -0.134 1.00 76.69 95 PRO A N 1
ATOM 738 C CA . PRO A 1 95 ? 22.732 1.026 -0.464 1.00 76.69 95 PRO A CA 1
ATOM 739 C C . PRO A 1 95 ? 23.550 0.368 -1.589 1.00 76.69 95 PRO A C 1
ATOM 741 O O . PRO A 1 95 ? 24.042 1.059 -2.477 1.00 76.69 95 PRO A O 1
ATOM 744 N N . GLU A 1 96 ? 23.618 -0.960 -1.604 1.00 77.62 96 GLU A N 1
ATOM 745 C CA . GLU A 1 96 ? 24.350 -1.755 -2.591 1.00 77.62 96 GLU A CA 1
ATOM 746 C C . GLU A 1 96 ? 23.667 -1.720 -3.967 1.00 77.62 96 GLU A C 1
ATOM 748 O O . GLU A 1 96 ? 24.333 -1.606 -4.998 1.00 77.62 96 GLU A O 1
ATOM 753 N N . GLU A 1 97 ? 22.332 -1.757 -3.997 1.00 83.44 97 GLU A N 1
ATOM 754 C CA . GLU A 1 97 ? 21.548 -1.585 -5.224 1.00 83.44 97 GLU A CA 1
ATOM 755 C C . GLU A 1 97 ? 21.727 -0.183 -5.817 1.00 83.44 97 GLU A C 1
ATOM 757 O O . GLU A 1 97 ? 21.868 -0.044 -7.034 1.00 83.44 97 GLU A O 1
ATOM 762 N N . ARG A 1 98 ? 21.794 0.854 -4.970 1.00 83.62 98 ARG A N 1
ATOM 763 C CA . ARG A 1 98 ? 22.080 2.229 -5.411 1.00 83.62 98 ARG A CA 1
ATOM 764 C C . ARG A 1 98 ? 23.466 2.359 -6.033 1.00 83.62 98 ARG A C 1
ATOM 766 O O . ARG A 1 98 ? 23.580 2.942 -7.106 1.00 83.62 98 ARG A O 1
ATOM 773 N N . GLU A 1 99 ? 24.492 1.752 -5.438 1.00 83.56 99 GLU A N 1
ATOM 774 C CA . GLU A 1 99 ? 25.838 1.752 -6.027 1.00 83.56 99 GLU A CA 1
ATOM 775 C C . GLU A 1 99 ? 25.883 1.083 -7.407 1.00 83.56 99 GLU A C 1
ATOM 777 O O . GLU A 1 99 ? 26.579 1.551 -8.312 1.00 83.56 99 GLU A O 1
ATOM 782 N N . VAL A 1 100 ? 25.148 -0.017 -7.590 1.00 88.69 100 VAL A N 1
ATOM 783 C CA . VAL A 1 100 ? 25.068 -0.689 -8.892 1.00 88.69 100 VAL A CA 1
ATOM 784 C C . VAL A 1 100 ? 24.318 0.176 -9.904 1.00 88.69 100 VAL A C 1
ATOM 786 O O . VAL A 1 100 ? 24.783 0.315 -11.032 1.00 88.69 100 VAL A O 1
ATOM 789 N N . LEU A 1 101 ? 23.202 0.794 -9.513 1.00 88.62 101 LEU A N 1
ATOM 790 C CA . LEU A 1 101 ? 22.431 1.696 -10.376 1.00 88.62 101 LEU A CA 1
ATOM 791 C C . LEU A 1 101 ? 23.255 2.899 -10.838 1.00 88.62 101 LEU A C 1
ATOM 793 O O . LEU A 1 101 ? 23.229 3.244 -12.021 1.00 88.62 101 LEU A O 1
ATOM 797 N N . ASP A 1 102 ? 24.013 3.508 -9.932 1.00 87.62 102 ASP A N 1
ATOM 798 C CA . ASP A 1 102 ? 24.904 4.616 -10.269 1.00 87.62 102 ASP A CA 1
ATOM 799 C C . ASP A 1 102 ? 26.052 4.148 -11.171 1.00 87.62 102 ASP A C 1
ATOM 801 O O . ASP A 1 102 ? 26.386 4.817 -12.150 1.00 87.62 102 ASP A O 1
ATOM 805 N N . GLY A 1 103 ? 26.581 2.945 -10.927 1.00 87.12 103 GLY A N 1
ATOM 806 C CA . GLY A 1 103 ? 27.562 2.304 -11.801 1.00 87.12 103 GLY A CA 1
ATOM 807 C C . GLY A 1 103 ? 27.043 2.047 -13.219 1.00 87.12 103 GLY A C 1
ATOM 808 O O . GLY A 1 103 ? 27.777 2.259 -14.181 1.00 87.12 103 GLY A O 1
ATOM 809 N N . VAL A 1 104 ? 25.782 1.632 -13.367 1.00 89.81 104 VAL A N 1
ATOM 810 C CA . VAL A 1 104 ? 25.138 1.419 -14.674 1.00 89.81 104 VAL A CA 1
ATOM 811 C C . VAL A 1 104 ? 24.920 2.747 -15.397 1.00 89.81 104 VAL A C 1
ATOM 813 O O . VAL A 1 104 ? 25.211 2.841 -16.586 1.00 89.81 104 VAL A O 1
ATOM 816 N N . ARG A 1 105 ? 24.454 3.789 -14.697 1.00 89.12 105 ARG A N 1
ATOM 817 C CA . ARG A 1 105 ? 24.249 5.126 -15.285 1.00 89.12 105 ARG A CA 1
ATOM 818 C C . ARG A 1 105 ? 25.553 5.767 -15.758 1.00 89.12 105 ARG A C 1
ATOM 820 O O . ARG A 1 105 ? 25.544 6.489 -16.748 1.00 89.12 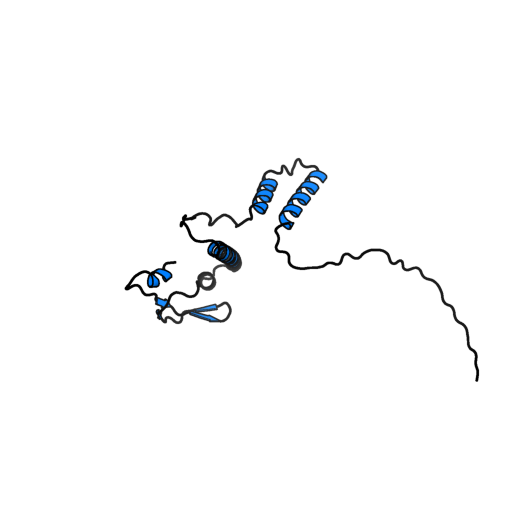105 ARG A O 1
ATOM 827 N N . ALA A 1 106 ? 26.652 5.519 -15.049 1.00 88.81 106 ALA A N 1
ATOM 828 C CA . ALA A 1 106 ? 27.970 6.046 -15.387 1.00 88.81 106 ALA A CA 1
ATOM 829 C C . ALA A 1 106 ? 28.722 5.206 -16.437 1.00 88.81 106 ALA A C 1
ATOM 831 O O . ALA A 1 106 ? 29.763 5.638 -16.933 1.00 88.81 106 ALA A O 1
ATOM 832 N N . ALA A 1 107 ? 28.241 4.003 -16.769 1.00 89.25 107 ALA A N 1
ATOM 833 C CA . ALA A 1 107 ? 28.919 3.126 -17.714 1.00 89.25 107 ALA A CA 1
ATOM 834 C C . ALA A 1 107 ? 28.775 3.646 -19.153 1.00 89.25 107 ALA A C 1
ATOM 836 O O . ALA A 1 107 ? 27.674 3.745 -19.691 1.00 89.25 107 ALA A O 1
ATOM 837 N N . ALA A 1 108 ? 29.904 3.917 -19.809 1.00 86.69 108 ALA A N 1
ATOM 838 C CA . ALA A 1 108 ? 29.951 4.283 -21.222 1.00 86.69 108 ALA A CA 1
ATOM 839 C C . ALA A 1 108 ? 29.821 3.033 -22.111 1.00 86.69 108 ALA A C 1
ATOM 841 O O . ALA A 1 108 ? 30.806 2.554 -22.668 1.00 86.69 108 ALA A O 1
ATOM 842 N N . VAL A 1 109 ? 28.606 2.483 -22.206 1.00 83.69 109 VAL A N 1
ATOM 843 C CA . VAL A 1 109 ? 28.311 1.203 -22.883 1.00 83.69 109 VAL A CA 1
ATOM 844 C C . VAL A 1 109 ? 28.855 1.146 -24.315 1.00 83.69 109 VAL A C 1
ATOM 846 O O . VAL A 1 109 ? 29.398 0.119 -24.712 1.00 83.69 109 VAL A O 1
ATOM 849 N N . ASP A 1 110 ? 28.807 2.261 -25.046 1.00 90.06 110 ASP A N 1
ATOM 850 C CA . ASP A 1 110 ? 29.268 2.360 -26.439 1.00 90.06 110 ASP A CA 1
ATOM 851 C C . ASP A 1 110 ? 30.800 2.321 -26.603 1.00 90.06 110 ASP A C 1
ATOM 853 O O . ASP A 1 110 ? 31.318 2.265 -27.719 1.00 90.06 110 ASP A O 1
ATOM 857 N N . HIS A 1 111 ? 31.543 2.375 -25.497 1.00 90.62 111 HIS A N 1
ATOM 858 C CA . HIS A 1 111 ? 33.006 2.440 -25.484 1.00 90.62 111 HIS A CA 1
ATOM 859 C C . HIS A 1 111 ? 33.656 1.288 -24.717 1.00 90.62 111 HIS A C 1
ATOM 861 O O . HIS A 1 111 ? 34.878 1.252 -24.589 1.00 90.62 111 HIS A O 1
ATOM 867 N N . LEU A 1 112 ? 32.862 0.343 -24.212 1.00 90.00 112 LEU A N 1
ATOM 868 C CA . LEU A 1 112 ? 33.377 -0.837 -23.529 1.00 90.00 112 LEU A CA 1
ATOM 869 C C . LEU A 1 112 ? 33.729 -1.926 -24.539 1.00 90.00 112 LEU A C 1
ATOM 871 O O . LEU A 1 112 ? 32.940 -2.249 -25.429 1.00 90.00 112 LEU A O 1
ATOM 875 N N . SER A 1 113 ? 34.882 -2.569 -24.358 1.00 92.62 113 SER A N 1
ATOM 876 C CA . SER A 1 113 ? 35.127 -3.833 -25.044 1.00 92.62 113 SER A CA 1
ATOM 877 C C . SER A 1 113 ? 34.169 -4.915 -24.519 1.00 92.62 113 SER A C 1
ATOM 879 O O . SER A 1 113 ? 33.761 -4.883 -23.349 1.00 92.62 113 SER A O 1
ATOM 881 N N . PRO A 1 114 ? 33.838 -5.934 -25.335 1.00 90.62 114 PRO A N 1
ATOM 882 C CA . PRO A 1 114 ? 32.960 -7.022 -24.904 1.00 90.62 114 PRO A CA 1
ATOM 883 C C . PRO A 1 114 ? 33.422 -7.715 -23.612 1.00 90.62 114 PRO A C 1
ATOM 885 O O . PRO A 1 114 ? 32.601 -8.101 -22.781 1.00 90.62 114 PRO A O 1
ATOM 888 N N . LEU A 1 115 ? 34.739 -7.835 -23.410 1.00 92.38 115 LEU A N 1
ATOM 889 C CA . LEU A 1 115 ? 35.308 -8.442 -22.209 1.00 92.38 115 LEU A CA 1
ATOM 890 C C . LEU A 1 115 ? 35.153 -7.537 -20.975 1.00 92.38 115 LEU A C 1
ATOM 892 O O . LEU A 1 115 ? 34.827 -8.019 -19.892 1.00 92.38 115 LEU A O 1
ATOM 896 N N . GLU A 1 116 ? 35.347 -6.226 -21.122 1.00 88.25 116 GLU A N 1
ATOM 897 C CA . GLU A 1 116 ? 35.151 -5.257 -20.036 1.00 88.25 116 GLU A CA 1
ATOM 898 C C . GLU A 1 116 ? 33.688 -5.165 -19.610 1.00 88.25 116 GLU A C 1
ATOM 900 O O . GLU A 1 116 ? 33.403 -5.140 -18.410 1.00 88.25 116 GLU A O 1
ATOM 905 N N . ALA A 1 117 ? 32.766 -5.182 -20.575 1.00 91.94 117 ALA A N 1
ATOM 906 C CA . ALA A 1 117 ? 31.336 -5.230 -20.305 1.00 91.94 117 ALA A CA 1
ATOM 907 C C . ALA A 1 117 ? 30.969 -6.493 -19.510 1.00 91.94 117 ALA A C 1
ATOM 909 O O . ALA A 1 117 ? 30.307 -6.406 -18.475 1.00 91.94 117 ALA A O 1
ATOM 910 N N . LEU A 1 118 ? 31.466 -7.663 -19.927 1.00 91.88 118 LEU A N 1
ATOM 911 C CA . LEU A 1 118 ? 31.215 -8.919 -19.220 1.00 91.88 118 LEU A CA 1
ATOM 912 C C . LEU A 1 118 ? 31.778 -8.898 -17.788 1.00 91.88 118 LEU A C 1
ATOM 914 O O . LEU A 1 118 ? 31.105 -9.329 -16.849 1.00 91.88 118 LEU A O 1
ATOM 918 N N . ASN A 1 119 ? 32.975 -8.337 -17.602 1.00 92.00 119 ASN A N 1
ATOM 919 C CA . ASN A 1 119 ? 33.589 -8.172 -16.285 1.00 92.00 119 ASN A CA 1
ATOM 920 C C . ASN A 1 119 ? 32.800 -7.202 -15.387 1.00 92.00 119 ASN A C 1
ATOM 922 O O . ASN A 1 119 ? 32.652 -7.450 -14.189 1.00 92.00 119 ASN A O 1
ATOM 926 N N . LEU A 1 120 ? 32.267 -6.106 -15.937 1.00 91.25 120 LEU A N 1
ATOM 927 C CA . LEU A 1 120 ? 31.397 -5.175 -15.208 1.00 91.25 120 LEU A CA 1
ATOM 928 C C . LEU A 1 120 ? 30.111 -5.856 -14.734 1.00 91.25 120 LEU A C 1
ATOM 930 O O . LEU A 1 120 ? 29.795 -5.793 -13.545 1.00 91.25 120 LEU A O 1
ATOM 934 N N . LEU A 1 121 ? 29.4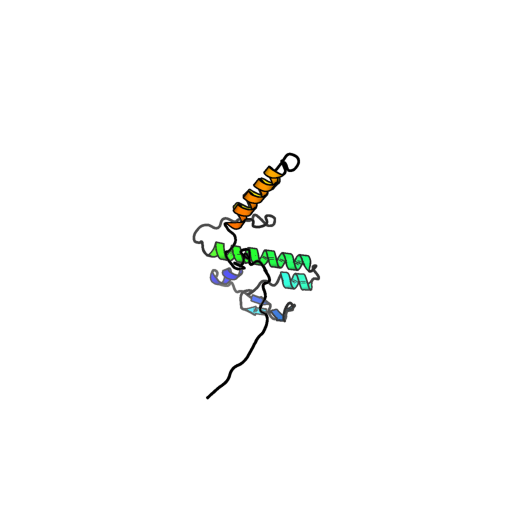34 -6.577 -15.630 1.00 90.81 121 LEU A N 1
ATOM 935 C CA . LEU A 1 121 ? 28.217 -7.326 -15.312 1.00 90.81 121 LEU A CA 1
ATOM 936 C C . LEU A 1 121 ? 28.462 -8.385 -14.231 1.00 90.81 121 LEU A C 1
ATOM 938 O O . LEU A 1 121 ? 27.655 -8.528 -13.311 1.00 90.81 121 LEU A O 1
ATOM 942 N N . HIS A 1 122 ? 29.590 -9.099 -14.303 1.00 91.25 122 HIS A N 1
ATOM 943 C CA . HIS A 1 122 ? 29.965 -10.083 -13.288 1.00 91.25 122 HIS A CA 1
ATOM 944 C C . HIS A 1 122 ? 30.128 -9.434 -11.907 1.00 91.25 122 HIS A C 1
ATOM 946 O O . HIS A 1 122 ? 29.538 -9.898 -10.932 1.00 91.25 122 HIS A O 1
ATOM 952 N N . ARG A 1 123 ? 30.848 -8.306 -11.835 1.00 89.12 123 ARG A N 1
ATOM 953 C CA . ARG A 1 123 ? 31.055 -7.563 -10.583 1.00 89.12 123 ARG A CA 1
ATOM 954 C C . ARG A 1 123 ? 29.748 -7.061 -9.976 1.00 89.12 123 ARG A C 1
ATOM 956 O O . ARG A 1 123 ? 29.575 -7.168 -8.764 1.00 89.12 123 ARG A O 1
ATOM 963 N N . TRP A 1 124 ? 28.837 -6.520 -10.783 1.00 92.62 124 TRP A N 1
ATOM 964 C CA . TRP A 1 124 ? 27.538 -6.056 -10.288 1.00 92.62 124 TRP A CA 1
ATOM 965 C C . TRP A 1 124 ? 26.685 -7.210 -9.759 1.00 92.62 124 TRP A C 1
ATOM 967 O O . TRP A 1 124 ? 26.131 -7.111 -8.665 1.00 92.62 124 TRP A O 1
ATOM 977 N N . ARG A 1 125 ? 26.646 -8.339 -10.474 1.00 89.19 125 ARG A N 1
ATOM 978 C CA . ARG A 1 125 ? 25.918 -9.538 -10.038 1.00 89.19 125 ARG A CA 1
ATOM 979 C C . ARG A 1 125 ? 26.436 -10.079 -8.706 1.00 89.19 125 ARG A C 1
ATOM 981 O O . ARG A 1 125 ? 25.637 -10.463 -7.855 1.00 89.19 125 ARG A O 1
ATOM 988 N N . ASP A 1 126 ? 27.750 -10.111 -8.518 1.00 89.00 126 ASP A N 1
ATOM 989 C CA . ASP A 1 126 ? 28.352 -10.619 -7.283 1.00 89.00 126 ASP A CA 1
ATOM 990 C C . ASP A 1 126 ? 28.084 -9.708 -6.085 1.00 89.00 126 ASP A C 1
ATOM 992 O O . ASP A 1 126 ? 27.916 -10.204 -4.972 1.00 89.00 126 ASP A O 1
ATOM 996 N N . ARG A 1 127 ? 28.015 -8.389 -6.303 1.00 83.88 127 ARG A N 1
ATOM 997 C CA . ARG A 1 127 ? 27.632 -7.429 -5.258 1.00 83.88 127 ARG A CA 1
ATOM 998 C C . ARG A 1 127 ? 26.184 -7.632 -4.822 1.00 83.88 127 ARG A C 1
ATOM 1000 O O . ARG A 1 127 ? 25.938 -7.789 -3.636 1.00 83.88 127 ARG A O 1
ATOM 1007 N N . LEU A 1 128 ? 25.255 -7.742 -5.772 1.00 85.81 128 LEU A N 1
ATOM 1008 C CA . LEU A 1 128 ? 23.831 -7.945 -5.472 1.00 85.81 128 LEU A CA 1
ATOM 1009 C C . LEU A 1 128 ? 23.533 -9.304 -4.816 1.00 85.81 128 LEU A C 1
ATOM 1011 O O . LEU A 1 128 ? 22.564 -9.440 -4.076 1.00 85.81 128 LEU A O 1
ATOM 1015 N N . ARG A 1 129 ? 24.358 -10.329 -5.067 1.00 83.88 129 ARG A N 1
ATOM 1016 C CA . ARG A 1 129 ? 24.177 -11.670 -4.485 1.00 83.88 129 ARG A CA 1
ATOM 1017 C C . ARG A 1 129 ? 24.643 -11.802 -3.037 1.00 83.88 129 ARG A C 1
ATOM 1019 O O . ARG A 1 129 ? 24.182 -12.724 -2.371 1.00 83.88 129 ARG A O 1
ATOM 1026 N N . ARG A 1 130 ? 25.544 -10.942 -2.548 1.00 66.88 130 ARG A N 1
ATOM 1027 C CA . ARG A 1 130 ? 26.069 -11.054 -1.172 1.00 66.88 130 ARG A CA 1
ATOM 1028 C C . ARG A 1 130 ? 25.038 -10.710 -0.093 1.00 66.88 130 ARG A C 1
ATOM 1030 O O . ARG A 1 130 ? 25.158 -11.260 0.994 1.00 66.88 130 ARG A O 1
ATOM 1037 N N . ASP A 1 131 ? 24.013 -9.919 -0.419 1.00 53.47 131 ASP A N 1
ATOM 1038 C CA . ASP A 1 131 ? 22.990 -9.454 0.536 1.00 53.47 131 ASP A CA 1
ATOM 1039 C C . ASP A 1 131 ? 21.556 -9.939 0.227 1.00 53.47 131 ASP A C 1
ATOM 1041 O O . ASP A 1 131 ? 20.590 -9.522 0.871 1.00 53.47 131 ASP A O 1
ATOM 1045 N N . GLY A 1 132 ? 21.388 -10.859 -0.730 1.00 44.19 132 GLY A N 1
ATOM 1046 C CA . GLY A 1 132 ? 20.101 -11.519 -0.970 1.00 44.19 132 GLY A CA 1
ATOM 1047 C C . GLY A 1 132 ? 19.746 -12.483 0.175 1.00 44.19 132 GLY A C 1
ATOM 1048 O O . GLY A 1 132 ? 20.639 -13.166 0.682 1.00 44.19 132 GLY A O 1
ATOM 1049 N N . PRO A 1 133 ? 18.469 -12.591 0.603 1.00 38.44 133 PRO A N 1
ATOM 1050 C CA . PRO A 1 133 ? 18.088 -13.542 1.639 1.00 38.44 133 PRO A CA 1
ATOM 1051 C C . PRO A 1 133 ? 18.478 -14.953 1.194 1.00 38.44 133 PRO A C 1
ATOM 1053 O O . PRO A 1 133 ? 18.049 -15.438 0.146 1.00 38.44 133 PRO A O 1
ATOM 1056 N N . ALA A 1 134 ? 19.307 -15.609 2.001 1.00 48.75 134 ALA A N 1
ATOM 1057 C CA . ALA A 1 134 ? 19.631 -17.011 1.835 1.00 48.75 134 ALA A CA 1
ATOM 1058 C C . ALA A 1 134 ? 18.353 -17.849 1.994 1.00 48.75 134 ALA A C 1
ATOM 1060 O O . ALA A 1 134 ? 17.956 -18.180 3.108 1.00 48.75 134 ALA A O 1
ATOM 1061 N N . SER A 1 135 ? 17.709 -18.216 0.885 1.00 37.50 135 SER A N 1
ATOM 1062 C CA . SER A 1 135 ? 16.827 -19.381 0.850 1.00 37.50 135 SER A CA 1
ATOM 1063 C C . SER A 1 135 ? 16.686 -19.968 -0.555 1.00 37.50 135 SER A C 1
ATOM 1065 O O . SER A 1 135 ? 16.098 -19.356 -1.440 1.00 37.50 135 SER A O 1
ATOM 1067 N N . ALA A 1 136 ? 17.162 -21.212 -0.665 1.00 36.91 136 ALA A N 1
ATOM 1068 C CA . ALA A 1 136 ? 16.604 -22.313 -1.450 1.00 36.91 136 ALA A CA 1
ATOM 1069 C C . ALA A 1 136 ? 16.571 -22.201 -2.989 1.00 36.91 136 ALA A C 1
ATOM 1071 O O . ALA A 1 136 ? 15.624 -21.701 -3.586 1.00 36.91 136 ALA A O 1
ATOM 1072 N N . SER A 1 137 ? 17.531 -22.858 -3.648 1.00 34.91 137 SER A N 1
ATOM 1073 C CA . SER A 1 137 ? 17.275 -24.118 -4.378 1.00 34.91 137 SER A CA 1
ATOM 1074 C C . SER A 1 137 ? 18.533 -24.617 -5.105 1.00 34.91 137 SER A C 1
ATOM 1076 O O . SER A 1 137 ? 19.229 -23.855 -5.766 1.00 34.91 137 SER A O 1
ATOM 1078 N N . GLY A 1 138 ? 18.791 -25.923 -4.987 1.00 34.34 138 GLY A N 1
ATOM 1079 C CA . GLY A 1 138 ? 19.433 -26.701 -6.048 1.00 34.34 138 GLY A CA 1
ATOM 1080 C C . GLY A 1 138 ? 20.957 -26.718 -6.091 1.00 34.34 138 GLY A C 1
ATOM 1081 O O . GLY A 1 138 ? 21.559 -26.260 -7.056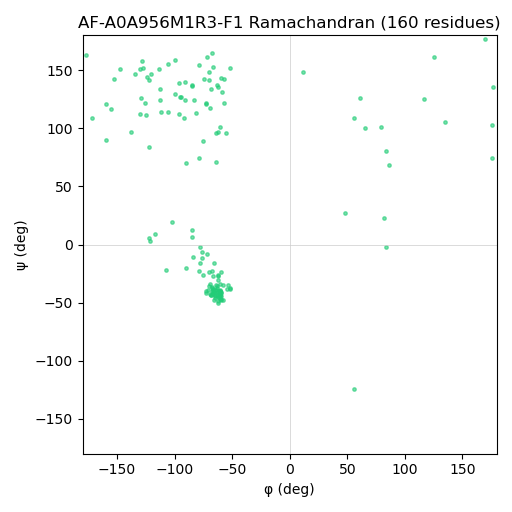 1.00 34.34 138 GLY A O 1
ATOM 1082 N N . SER A 1 139 ? 21.580 -27.355 -5.100 1.00 42.78 139 SER A N 1
ATOM 1083 C CA . SER A 1 139 ? 22.790 -28.136 -5.366 1.00 42.78 139 SER A CA 1
ATOM 1084 C C . SER A 1 139 ? 22.409 -29.301 -6.282 1.00 42.78 139 SER A C 1
ATOM 1086 O O . SER A 1 139 ? 21.958 -30.321 -5.778 1.00 42.78 139 SER A O 1
ATOM 1088 N N . GLU A 1 140 ? 22.593 -29.159 -7.593 1.00 35.59 140 GLU A N 1
ATOM 1089 C CA . GLU A 1 140 ? 22.932 -30.295 -8.457 1.00 35.59 140 GLU A CA 1
ATOM 1090 C C . GLU A 1 140 ? 23.557 -29.790 -9.763 1.00 35.59 140 GLU A C 1
ATOM 1092 O O . GLU A 1 140 ? 22.887 -29.484 -10.746 1.00 35.59 140 GLU A O 1
ATOM 1097 N N . ALA A 1 141 ? 24.881 -29.648 -9.751 1.00 39.66 141 ALA A N 1
ATOM 1098 C CA . ALA A 1 141 ? 25.659 -29.690 -10.978 1.00 39.66 141 ALA A CA 1
ATOM 1099 C C . ALA A 1 141 ? 25.902 -31.173 -11.305 1.00 39.66 141 ALA A C 1
ATOM 1101 O O . ALA A 1 141 ? 26.452 -31.873 -10.450 1.00 39.66 141 ALA A O 1
ATOM 1102 N N . PRO A 1 142 ? 25.541 -31.678 -12.496 1.00 40.25 142 PRO A N 1
ATOM 1103 C CA . PRO A 1 142 ? 25.966 -33.007 -12.902 1.00 40.25 142 PRO A CA 1
ATOM 1104 C C . PRO A 1 142 ? 27.479 -32.966 -13.151 1.00 40.25 142 PRO A C 1
ATOM 1106 O O . PRO A 1 142 ? 27.961 -32.222 -14.006 1.00 40.25 142 PRO A O 1
ATOM 1109 N N . SER A 1 143 ? 28.238 -33.733 -12.365 1.00 36.91 143 SER A N 1
ATOM 1110 C CA . SER A 1 143 ? 29.636 -34.032 -12.682 1.00 36.91 143 SER A CA 1
ATOM 1111 C C . SER A 1 143 ? 29.728 -35.129 -13.749 1.00 36.91 143 SER A C 1
ATOM 1113 O O . SER A 1 143 ? 28.786 -35.903 -13.921 1.00 36.91 143 SER A O 1
ATOM 1115 N N . PRO A 1 144 ? 30.830 -35.154 -14.514 1.00 55.59 144 PRO A N 1
ATOM 1116 C CA . PRO A 1 144 ? 30.843 -35.647 -15.880 1.00 55.59 144 PRO A CA 1
ATOM 1117 C C . PRO A 1 144 ? 31.379 -37.079 -15.990 1.00 55.59 144 PRO A C 1
ATOM 1119 O O . PRO A 1 144 ? 32.217 -37.495 -15.194 1.00 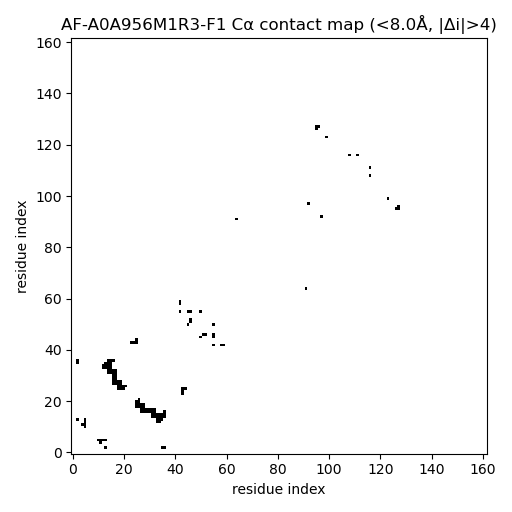55.59 144 PRO A O 1
ATOM 1122 N N . ASN A 1 145 ? 31.010 -37.736 -17.095 1.00 44.22 145 ASN A N 1
ATOM 1123 C CA . ASN A 1 145 ? 31.731 -38.850 -17.721 1.00 44.22 145 ASN A CA 1
ATOM 1124 C C . ASN A 1 145 ? 31.471 -40.262 -17.150 1.00 44.22 145 ASN A C 1
ATOM 1126 O O . ASN A 1 145 ? 32.325 -40.839 -16.485 1.00 44.22 145 ASN A O 1
ATOM 1130 N N . GLU A 1 146 ? 30.355 -40.875 -17.553 1.00 40.38 146 GLU A N 1
ATOM 1131 C CA . GLU A 1 146 ? 30.292 -42.329 -17.752 1.00 40.38 146 GLU A CA 1
ATOM 1132 C C . GLU A 1 146 ? 30.132 -42.590 -19.253 1.00 40.38 146 GLU A C 1
ATOM 1134 O O . GLU A 1 146 ? 29.164 -42.169 -19.889 1.00 40.38 146 GLU A O 1
ATOM 1139 N N . ARG A 1 147 ? 31.157 -43.209 -19.841 1.00 44.28 147 ARG A N 1
ATOM 1140 C CA . ARG A 1 147 ? 31.167 -43.636 -21.240 1.00 44.28 147 ARG A CA 1
ATOM 1141 C C . ARG A 1 147 ? 30.279 -44.875 -21.404 1.00 44.28 147 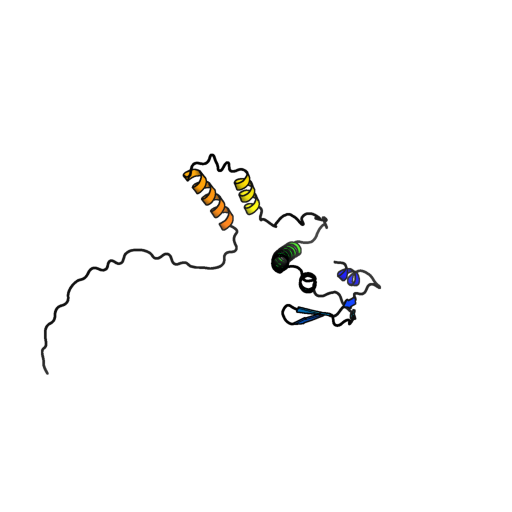ARG A C 1
ATOM 1143 O O . ARG A 1 147 ? 30.351 -45.753 -20.546 1.00 44.28 147 ARG A O 1
ATOM 1150 N N . PRO A 1 148 ? 29.530 -45.022 -22.507 1.00 50.25 148 PRO A N 1
ATOM 1151 C CA . PRO A 1 148 ? 28.961 -46.303 -22.886 1.00 50.25 148 PRO A CA 1
ATOM 1152 C C . PRO A 1 148 ? 29.954 -46.999 -23.820 1.00 50.25 148 PRO A C 1
ATOM 1154 O O . PRO A 1 148 ? 30.150 -46.556 -24.950 1.00 50.25 148 PRO A O 1
ATOM 1157 N N . GLU A 1 149 ? 30.616 -48.055 -23.352 1.00 49.38 149 GLU A N 1
ATOM 1158 C CA . GLU A 1 149 ? 31.441 -48.900 -24.220 1.00 49.38 149 GLU A CA 1
ATOM 1159 C C . GLU A 1 149 ? 30.959 -50.350 -24.088 1.00 49.38 149 GLU A C 1
ATOM 1161 O O . GLU A 1 149 ? 31.042 -50.969 -23.027 1.00 49.38 149 GLU A O 1
ATOM 1166 N N . ASP A 1 150 ? 30.373 -50.823 -25.187 1.00 46.59 150 ASP A N 1
ATOM 1167 C CA . ASP A 1 150 ? 29.869 -52.164 -25.455 1.00 46.59 150 ASP A CA 1
ATOM 1168 C C . ASP A 1 150 ? 30.901 -53.269 -25.184 1.00 46.59 150 ASP A C 1
ATOM 1170 O O . ASP A 1 150 ? 32.100 -53.090 -25.400 1.00 46.59 150 ASP A O 1
ATOM 1174 N N . GLY A 1 151 ? 30.437 -54.474 -24.828 1.00 39.97 151 GLY A N 1
ATOM 1175 C CA . GLY A 1 151 ? 31.340 -55.625 -24.804 1.00 39.97 151 GLY A CA 1
ATOM 1176 C C . GLY A 1 151 ? 30.782 -56.946 -24.288 1.00 39.97 151 GLY A C 1
ATOM 1177 O O . GLY A 1 151 ? 31.171 -57.397 -23.223 1.00 39.97 151 GLY A O 1
ATOM 1178 N N . MET A 1 152 ? 29.954 -57.598 -25.106 1.00 43.3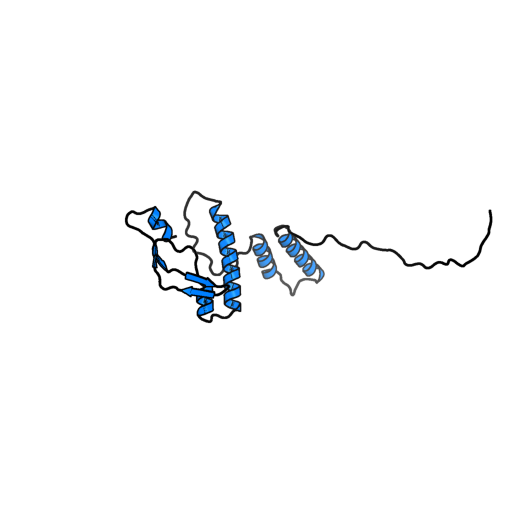1 152 MET A N 1
ATOM 1179 C CA . MET A 1 152 ? 30.004 -59.045 -25.374 1.00 43.31 152 MET A CA 1
ATOM 1180 C C . MET A 1 152 ? 29.920 -60.033 -24.186 1.00 43.31 152 MET A C 1
ATOM 1182 O O . MET A 1 152 ? 30.888 -60.314 -23.486 1.00 43.31 152 MET A O 1
ATOM 1186 N N . SER A 1 153 ? 28.792 -60.734 -24.079 1.00 51.56 153 SER A N 1
ATOM 1187 C CA . SER A 1 153 ? 28.746 -62.077 -23.483 1.00 51.56 153 SER A CA 1
ATOM 1188 C C . SER A 1 153 ? 27.999 -63.017 -24.425 1.00 51.56 153 SER A C 1
ATOM 1190 O O . SER A 1 153 ? 26.791 -62.849 -24.602 1.00 51.56 153 SER A O 1
ATOM 1192 N N . PRO A 1 154 ? 28.667 -64.008 -25.042 1.00 55.03 154 PRO A N 1
ATOM 1193 C CA . PRO A 1 154 ? 27.992 -65.119 -25.679 1.00 55.03 154 PRO A CA 1
ATOM 1194 C C . PRO A 1 154 ? 27.985 -66.361 -24.769 1.00 55.03 154 PRO A C 1
ATOM 1196 O O . PRO A 1 154 ? 29.001 -66.774 -24.227 1.00 55.03 154 PRO A O 1
ATOM 1199 N N . GLN A 1 155 ? 26.775 -66.898 -24.632 1.00 46.62 155 GLN A N 1
ATOM 1200 C CA . GLN A 1 155 ? 26.314 -68.283 -24.453 1.00 46.62 155 GLN A CA 1
ATOM 1201 C C . GLN A 1 155 ? 27.269 -69.457 -24.131 1.00 46.62 155 GLN A C 1
ATOM 1203 O O . GLN A 1 155 ? 28.328 -69.621 -24.728 1.00 46.62 155 GLN A O 1
ATOM 1208 N N . GLY A 1 156 ? 26.690 -70.410 -23.378 1.00 39.03 156 GLY A N 1
ATOM 1209 C CA . GLY A 1 156 ? 27.011 -71.850 -23.332 1.00 39.03 156 GLY A CA 1
ATOM 1210 C C . GLY A 1 156 ? 27.525 -72.274 -21.954 1.00 39.03 156 GLY A C 1
ATOM 1211 O O . GLY A 1 156 ? 28.466 -71.675 -21.466 1.00 39.03 156 GLY A O 1
ATOM 1212 N N . GLY A 1 157 ? 27.007 -73.255 -21.215 1.00 38.84 157 GLY A N 1
ATOM 1213 C CA . GLY A 1 157 ? 26.102 -74.391 -21.419 1.00 38.84 157 GLY A CA 1
ATOM 1214 C C . GLY A 1 157 ? 26.172 -75.265 -20.134 1.00 38.84 157 GLY A C 1
ATOM 1215 O O . GLY A 1 157 ? 26.921 -74.911 -19.224 1.00 38.84 157 GLY A O 1
ATOM 1216 N N . PRO A 1 158 ? 25.399 -76.360 -20.003 1.00 67.56 158 PRO A N 1
ATOM 1217 C CA . PRO A 1 158 ? 24.948 -76.902 -18.712 1.00 67.56 158 PRO A CA 1
ATOM 1218 C C . PRO A 1 158 ? 25.663 -78.191 -18.258 1.00 67.56 158 PRO A C 1
ATOM 1220 O O . PRO A 1 158 ? 26.065 -78.989 -19.095 1.00 67.56 158 PRO A O 1
ATOM 1223 N N . THR A 1 159 ? 25.685 -78.445 -16.946 1.00 51.28 159 THR A N 1
ATOM 1224 C CA . THR A 1 159 ? 25.861 -79.761 -16.277 1.00 51.28 159 THR A CA 1
ATOM 1225 C C . THR A 1 159 ? 25.292 -79.593 -14.854 1.00 51.28 159 THR A C 1
ATOM 1227 O O . THR A 1 159 ? 25.662 -78.629 -14.190 1.00 51.28 159 THR A O 1
ATOM 1230 N N . GLY A 1 160 ? 24.283 -80.335 -14.371 1.00 39.97 160 GLY A N 1
ATOM 1231 C CA . GLY A 1 160 ? 24.335 -81.777 -14.069 1.00 39.97 160 GLY A CA 1
ATOM 1232 C C . GLY A 1 160 ? 25.402 -82.012 -12.989 1.00 39.97 160 GLY A C 1
ATOM 1233 O O . GLY A 1 160 ? 26.531 -81.591 -13.189 1.00 39.97 160 GLY A O 1
ATOM 1234 N N . ASP A 1 161 ? 25.189 -82.642 -11.842 1.00 43.72 161 ASP A N 1
ATOM 1235 C CA . ASP A 1 161 ? 24.205 -83.641 -11.439 1.00 43.72 161 ASP A CA 1
ATOM 1236 C C . ASP A 1 161 ? 24.440 -83.933 -9.929 1.00 43.72 161 ASP A C 1
ATOM 1238 O O . ASP A 1 161 ? 25.544 -83.678 -9.439 1.00 43.72 161 ASP A O 1
ATOM 1242 N N . VAL A 1 162 ? 23.441 -84.545 -9.275 1.00 43.59 162 VAL A N 1
ATOM 1243 C CA . VAL A 1 162 ? 23.433 -85.214 -7.940 1.00 43.59 162 VAL A CA 1
ATOM 1244 C C . VAL A 1 162 ? 23.414 -84.364 -6.662 1.00 43.59 162 VAL A C 1
ATOM 1246 O O . VAL A 1 162 ? 24.442 -83.765 -6.281 1.00 43.59 162 VAL A O 1
#

Secondary structure (DSSP, 8-state):
-GGGHHHHSTT---EEEEEEEETTEEEEEEEEEES--SS--HHHHHHHTT--HHHHHHHHHHHHHHHHHHHHHHTS-SS--------SSS----HHHHHHHHHHHH--GGG--HHHHHHHHHHHHHHHHHSS--------PPPP------------------

Organism: Eiseniibacteriota bacterium (NCBI:txid2212470)

InterPro domains:
  IPR000432 DNA mismatch repair protein MutS, C-terminal [PF00488] (1-67)
  IPR027417 P-loop containing nucleoside triphosphate hydrolase [G3DSA:3.40.50.300] (1-118)
  IPR027417 P-loop containing nucleoside triphosphate hydrolase [SSF52540] (9-67)

Mean predicted aligned error: 19.46 Å

Nearest PDB structures (foldseek):
  1w7a-assembly1_A  TM=8.933E-01  e=7.257E-05  Escherichia coli
  7ai6-assembly1_B  TM=7.754E-01  e=2.503E-04  Escherichia coli K-12
  3thx-assembly1_A  TM=4.752E-01  e=1.073E-04  Homo sapiens
  3thw-assembly1_A  TM=4.963E-01  e=4.215E-04  Homo sapiens
  3thz-assembly1_A  TM=5.026E-01  e=6.650E-04  Homo sapiens

Solvent-accessible surface area (backbone atoms only — not comparable to full-atom values): 10933 Å² total; per-residue (Å²): 115,78,72,55,46,45,80,76,38,91,93,45,77,48,67,27,71,44,70,46,78,56,88,93,43,77,44,77,68,86,39,76,41,84,38,59,73,92,71,87,59,62,70,56,50,41,51,75,72,65,53,56,65,72,58,53,54,52,52,52,54,53,49,54,50,52,52,54,50,52,56,59,53,69,76,64,76,89,82,79,92,72,86,71,87,75,66,100,81,58,79,90,63,52,78,70,53,47,54,45,52,54,50,57,75,69,50,62,70,95,75,50,52,74,68,55,48,52,51,50,54,51,54,48,52,54,56,61,58,74,76,50,81,92,72,89,84,78,96,72,80,86,80,82,86,83,82,90,78,87,80,89,85,85,86,87,85,90,78,88,84,137

Sequence (162 aa):
ELTRLSEEADGVFNLNVQVKEWGDRIVFVRKVRPGGADRSYGIQVARLAGVPDPVIARAQEVLALLEAEGRRSRKRLPGRAVQTQLTIFDPGFTPEEREVLDGVRAAAVDHLSPLEALNLLHRWRDRLRRDGPASASGSEAPSPNERPEDGMSPQGGPTGDV

pLDDT: mean 73.35, std 20.87, range [33.09, 95.25]

Radius of gyration: 31.21 Å; Cα contacts (8 Å, |Δi|>4): 70; chains: 1; bounding box: 58×99×55 Å

Foldseek 3Di:
DVQCVPVVDPPDWDKDFDWDDDPLAIDGPRDIDTGDDPDDCVLRVCVVVVPDPVVSVVVVVVVVVVVVVVVVVVVDDDDDDDPPPDDPPDDPDDPLRVVLVVVVVPDPVVPDDPVRVVVNVVVSVVSVVVPPPDDDDDDDDDDDDDDDDDDDDDDDDDDDDD

=== Feature glossary ===
Annotated list of the representations used here:

Nearest PDB structures. The Foldseek neighbor list gives the closest experimentally determined structures in the PDB, ranked by structural alignment. TM-score near 1 means near-identical fold; near 0.3 means only rough topology match. This is how one finds what a novel AlphaFold prediction most resembles in the solved-structure universe.

Foldseek 3Di. Foldseek's 3Di representation compresses backbone geometry into a per-residue letter drawn from a learned twenty-state alphabet. It captures the tertiary interaction pattern around each residue — which residues are packed against it in space, regardless of where they are in sequence.

Radius of gyration, Cα contacts, bounding box. Radius of gyration (Rg) is the root-mean-square distance of Cα atoms from their centroid — a single number for overall size and compactness. A globular domain of N residues has Rg ≈ 2.2·N^0.38 Å; an extended or disordered chain has a much larger Rg. The Cα contact count is the number of residue pairs whose Cα atoms are within 8 Å and are more than four positions apart in sequence — a standard proxy for tertiary packing density. The bounding box is the smallest axis-aligned box enclosing all Cα atoms.

InterPro / GO / CATH / organism. The annotation block draws on four external resources. InterPro: which protein families and domains the sequence belongs to. GO: standardized terms for what the protein does, what process it participates in, and where in the cell it acts. CATH: which structural fold it has in the CATH hierarchy. Organism: the species of origin.

mmCIF coordinates. The mmCIF block holds the 3D Cartesian coordinates of each backbone atom (N, Cα, C, O) in ångströms. mmCIF is the PDB's canonical archive format — a tagged-loop text representation of the atomic model.

pLDDT. pLDDT is the predicted lDDT-Cα score: AlphaFold's confidence that the local environment of each residue (all inter-atomic distances within 15 Å) is correctly placed. It is a per-residue number between 0 and 100, with higher meaning more reliable.

Backbone torsions (φ/ψ). φ (phi) and ψ (psi) are the two rotatable backbone dihedrals per residue: φ is the C(i-1)–N–Cα–C torsion, ψ is the N–Cα–C–N(i+1) torsion, both in degrees on (−180°, 180°]. α-helical residues cluster near (−60°, −45°); β-strand residues near (−120°, +130°). A Ramachandran plot is simply a scatter of (φ, ψ) for every residue.

B-factor. For experimental (PDB) structures, the B-factor (temperature factor) quantifies the positional spread of each atom in the crystal — a combination of thermal vibration and static disorder — in units of Å². High B-factors mark flexible loops or poorly resolved regions; low B-factors mark the rigid, well-ordered core.

Secondary structure (3-state, P-SEA). SS3 is a coarse helix/strand/coil call (letters a/b/c) made by the P-SEA algorithm from inter-Cα distances and dihedrals. It is less detailed than DSSP but needs only Cα positions.

Predicted aligned error. Predicted aligned error is AlphaFold's pairwise confidence. Unlike pLDDT (per-residue), PAE is per-residue-pair and captures whether two parts of the structure are correctly placed relative to each other. Units are ångströms of expected positional error.

Solvent-accessible surface area. Solvent-accessible surface area (SASA) is the area in Å² traced out by the centre of a 1.4 Å probe sphere (a water molecule) rolled over the protein's van der Waals surface (Shrake–Rupley / Lee–Richards construction). Buried residues have near-zero SASA; fully exposed residues can exceed 200 Å². The total SASA scales roughly with the number of surface residues.

Secondary structure (8-state, DSSP). The SS8 string is DSSP's per-residue secondary-structure call. α-helix (H) means an i→i+4 H-bond ladder; β-strand (E) means the residue participates in a β-sheet; 3₁₀ (G) and π (I) are tighter and wider helices; T/S are turns/bends; '-' is loop.

Rendered structure images. Structure images are PyMOL renders from six orthogonal camera directions. Cartoon representation draws helices as coils and strands as arrows; sticks shows the backbone as bonds; surface shows the solvent-excluded envelope. Rainbow coloring maps sequence position to hue (blue→red, N→C); chain coloring assigns a distinct color per polypeptide.

Sequence. The amino-acid sequence is the protein's primary structure: the linear order of residues from the N-terminus to the C-terminus, written in one-letter code. Everything else here — the 3D coordinates, the secondary structure, the domain annotations — is ultimately a consequence of this string.

Contact-map, Ramachandran, and PAE plots. Three diagnostic plots accompany the record. The Cα contact map visualizes the tertiary structure as a 2D adjacency matrix (8 Å cutoff, sequence-local contacts suppressed). The Ramachandran plot shows the distribution of backbone (φ, ψ) torsions, with points in the α and β basins reflecting secondary structure content. The PAE plot shows AlphaFold's inter-residue confidence as a color matrix.